Protein AF-A0A5E4QBU5-F1 (afdb_monomer_lite)

Structure (mmCIF, N/CA/C/O backbone):
data_AF-A0A5E4QBU5-F1
#
_entry.id   AF-A0A5E4QBU5-F1
#
loop_
_atom_site.group_PDB
_atom_site.id
_atom_site.type_symbol
_atom_site.label_atom_id
_atom_site.label_alt_id
_atom_site.label_comp_id
_atom_site.label_asym_id
_atom_site.label_entity_id
_atom_site.label_seq_id
_atom_site.pdbx_PDB_ins_code
_atom_site.Cartn_x
_atom_site.Cartn_y
_atom_site.Cartn_z
_atom_site.occupancy
_atom_site.B_iso_or_equiv
_atom_site.auth_seq_id
_atom_site.auth_comp_id
_atom_site.auth_asym_id
_atom_site.auth_atom_id
_atom_site.pdbx_PDB_model_num
ATOM 1 N N . MET A 1 1 ? 63.934 1.126 -24.866 1.00 41.97 1 MET A N 1
ATOM 2 C CA . MET A 1 1 ? 63.044 2.080 -24.165 1.00 41.97 1 MET A CA 1
ATOM 3 C C . MET A 1 1 ? 62.817 3.206 -25.163 1.00 41.97 1 MET A C 1
ATOM 5 O O . MET A 1 1 ? 63.799 3.770 -25.607 1.00 41.97 1 MET A O 1
ATOM 9 N N . ASN A 1 2 ? 61.642 3.368 -25.770 1.00 38.62 2 ASN A N 1
ATOM 10 C CA . ASN A 1 2 ? 60.393 3.769 -25.125 1.00 38.62 2 ASN A CA 1
ATOM 11 C C . ASN A 1 2 ? 59.173 3.130 -25.810 1.00 38.62 2 ASN A C 1
ATOM 13 O O . ASN A 1 2 ? 59.014 3.229 -27.023 1.00 38.62 2 ASN A O 1
ATOM 17 N N . ARG A 1 3 ? 58.327 2.478 -25.005 1.00 39.50 3 ARG A N 1
ATOM 18 C CA . ARG A 1 3 ? 56.938 2.144 -25.336 1.00 39.50 3 ARG A CA 1
ATOM 19 C C . ARG A 1 3 ? 56.154 3.456 -25.291 1.00 39.50 3 ARG A C 1
ATOM 21 O O . ARG A 1 3 ? 56.028 4.028 -24.215 1.00 39.50 3 ARG A O 1
ATOM 28 N N . MET A 1 4 ? 55.669 3.928 -26.432 1.00 45.81 4 MET A N 1
ATOM 29 C CA . MET A 1 4 ? 54.536 4.847 -26.448 1.00 45.81 4 MET A CA 1
ATOM 30 C C . MET A 1 4 ? 53.292 3.994 -26.227 1.00 45.81 4 MET A C 1
ATOM 32 O O . MET A 1 4 ? 52.888 3.213 -27.085 1.00 45.81 4 MET A O 1
ATOM 36 N N . GLU A 1 5 ? 52.759 4.073 -25.013 1.00 49.59 5 GLU A N 1
ATOM 37 C CA . GLU A 1 5 ? 51.374 3.735 -24.721 1.00 49.59 5 GLU A CA 1
ATOM 38 C C . GLU A 1 5 ? 50.491 4.768 -25.425 1.00 49.59 5 GLU A C 1
ATOM 40 O O . GLU A 1 5 ? 49.991 5.706 -24.806 1.00 49.59 5 GLU A O 1
ATOM 45 N N . ASP A 1 6 ? 50.304 4.601 -26.735 1.00 43.81 6 ASP A N 1
ATOM 46 C CA . ASP A 1 6 ? 49.137 5.166 -27.395 1.00 43.81 6 ASP A CA 1
ATOM 47 C C . ASP A 1 6 ? 47.946 4.384 -26.860 1.00 43.81 6 ASP A C 1
ATOM 49 O O . ASP A 1 6 ? 47.609 3.276 -27.284 1.00 43.81 6 ASP A O 1
ATOM 53 N N . SER A 1 7 ? 47.361 4.956 -25.819 1.00 46.53 7 SER A N 1
ATOM 54 C CA . SER A 1 7 ? 46.040 4.613 -25.345 1.00 46.53 7 SER A CA 1
ATOM 55 C C . SER A 1 7 ? 45.104 4.835 -26.527 1.00 46.53 7 SER A C 1
ATOM 57 O O . SER A 1 7 ? 44.685 5.954 -26.809 1.00 46.53 7 SER A O 1
ATOM 59 N N . VAL A 1 8 ? 44.813 3.755 -27.257 1.00 48.19 8 VAL A N 1
ATOM 60 C CA . VAL A 1 8 ? 43.753 3.703 -28.262 1.00 48.19 8 VAL A CA 1
ATOM 61 C C . VAL A 1 8 ? 42.437 3.865 -27.503 1.00 48.19 8 VAL A C 1
ATOM 63 O O . VAL A 1 8 ? 41.721 2.901 -27.240 1.00 48.19 8 VAL A O 1
ATOM 66 N N . LEU A 1 9 ? 42.128 5.101 -27.105 1.00 47.78 9 LEU A N 1
ATOM 67 C CA . LEU A 1 9 ? 40.762 5.529 -26.878 1.00 47.78 9 LEU A CA 1
ATOM 68 C C . LEU A 1 9 ? 40.096 5.398 -28.241 1.00 47.78 9 LEU A C 1
ATOM 70 O O . LEU A 1 9 ? 40.180 6.292 -29.079 1.00 47.78 9 LEU A O 1
ATOM 74 N N . SER A 1 10 ? 39.506 4.231 -28.489 1.00 51.28 10 SER A N 1
ATOM 75 C CA . SER A 1 10 ? 38.618 4.029 -29.623 1.00 51.28 10 SER A CA 1
ATOM 76 C C . SER A 1 10 ? 37.570 5.140 -29.539 1.00 51.28 10 SER A C 1
ATOM 78 O O . SER A 1 10 ? 36.856 5.190 -28.530 1.00 51.28 10 SER A O 1
ATOM 80 N N . PRO A 1 11 ? 37.492 6.064 -30.512 1.00 57.59 11 PRO A N 1
ATOM 81 C CA . PRO A 1 11 ? 36.459 7.084 -30.492 1.00 57.59 11 PRO A CA 1
ATOM 82 C C . PRO A 1 11 ? 35.117 6.361 -30.403 1.00 57.59 11 PRO A C 1
ATOM 84 O O . PRO A 1 11 ? 34.868 5.412 -31.149 1.00 57.59 11 PRO A O 1
ATOM 87 N N . SER A 1 12 ? 34.267 6.728 -29.448 1.00 60.38 12 SER A N 1
ATOM 88 C CA . SER A 1 12 ? 32.948 6.119 -29.325 1.00 60.38 12 SER A CA 1
ATOM 89 C C . SER A 1 12 ? 32.048 6.656 -30.441 1.00 60.38 12 SER A C 1
ATOM 91 O O . SER A 1 12 ? 31.200 7.517 -30.228 1.00 60.38 12 SER A O 1
ATOM 93 N N . TYR A 1 13 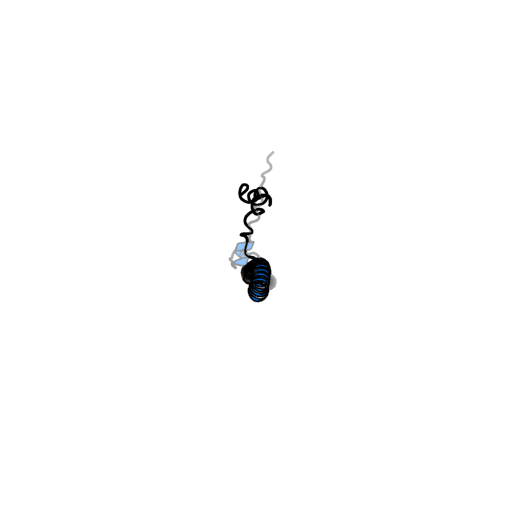? 32.200 6.095 -31.646 1.00 62.16 13 TYR A N 1
ATOM 94 C CA . TYR A 1 13 ? 31.378 6.383 -32.833 1.00 62.16 13 TYR A CA 1
ATOM 95 C C . TYR A 1 13 ? 29.881 6.097 -32.624 1.00 62.16 13 TYR A C 1
ATOM 97 O O . TYR A 1 13 ? 29.064 6.402 -33.485 1.00 62.16 13 TYR A O 1
ATOM 105 N N . PHE A 1 14 ? 29.510 5.514 -31.480 1.00 63.75 14 PHE A N 1
ATOM 106 C CA . PHE A 1 14 ? 28.135 5.237 -31.088 1.00 63.75 14 PHE A CA 1
ATOM 107 C C . PHE A 1 14 ? 27.232 6.467 -31.233 1.00 63.75 14 PHE A C 1
ATOM 109 O O . PHE A 1 14 ? 26.200 6.388 -31.895 1.00 63.75 14 PHE A O 1
ATOM 116 N N . TRP A 1 15 ? 27.637 7.611 -30.672 1.00 61.91 15 TRP A N 1
ATOM 117 C CA . TRP A 1 15 ? 26.822 8.827 -30.725 1.00 61.91 15 TRP A CA 1
ATOM 118 C C . TRP A 1 15 ? 26.766 9.422 -32.124 1.00 61.91 15 TRP A C 1
ATOM 120 O O . TRP A 1 15 ? 25.677 9.752 -32.582 1.00 61.91 15 TRP A O 1
ATOM 130 N N . SER A 1 16 ? 27.898 9.469 -32.830 1.00 67.69 16 SER A N 1
ATOM 131 C CA . SER A 1 16 ? 27.951 9.938 -34.217 1.00 67.69 16 SER A CA 1
ATOM 132 C C . SER A 1 16 ? 27.066 9.093 -35.141 1.00 67.69 16 SER A C 1
ATOM 134 O O . SER A 1 16 ? 26.496 9.619 -36.091 1.00 67.69 16 SER A O 1
ATOM 136 N N . CYS A 1 17 ? 26.903 7.793 -34.864 1.00 67.19 17 CYS A N 1
ATOM 137 C CA . CYS A 1 17 ? 26.136 6.892 -35.738 1.00 67.19 17 CYS A CA 1
ATOM 138 C C . CYS A 1 17 ? 24.659 6.892 -35.385 1.00 67.19 17 CYS A C 1
ATOM 140 O O . CYS A 1 17 ? 23.821 6.704 -36.263 1.00 67.19 17 CYS A O 1
ATOM 142 N N . LEU A 1 18 ? 24.340 7.163 -34.121 1.00 65.44 18 LEU A N 1
ATOM 143 C CA . LEU A 1 18 ? 22.976 7.395 -33.677 1.00 65.44 18 LEU A CA 1
ATOM 144 C C . LEU A 1 18 ? 22.413 8.712 -34.239 1.00 65.44 18 LEU A C 1
ATOM 146 O O . LEU A 1 18 ? 21.233 8.772 -34.571 1.00 65.44 18 LEU A O 1
ATOM 150 N N . THR A 1 19 ? 23.242 9.752 -34.375 1.00 67.19 19 THR A N 1
ATOM 151 C CA . THR A 1 19 ? 22.837 11.072 -34.897 1.00 67.19 19 THR A CA 1
ATOM 152 C C . THR A 1 19 ? 22.989 11.223 -36.411 1.00 67.19 19 THR A C 1
ATOM 154 O O . THR A 1 19 ? 22.750 12.310 -36.933 1.00 67.19 19 THR A O 1
ATOM 157 N N . LEU A 1 20 ? 23.357 10.151 -37.122 1.00 64.38 20 LEU A N 1
ATOM 158 C CA . LEU A 1 20 ? 23.663 10.164 -38.557 1.00 64.38 20 LEU A CA 1
ATOM 159 C C . LEU A 1 20 ? 24.705 11.227 -38.964 1.00 64.38 20 LEU A C 1
ATOM 161 O O . LEU A 1 20 ? 24.586 11.860 -40.011 1.00 64.38 20 LEU A O 1
ATOM 165 N N . GLY A 1 21 ? 25.731 11.431 -38.138 1.00 65.69 21 GLY A N 1
ATOM 166 C CA . GLY A 1 21 ? 26.841 12.325 -38.456 1.00 65.69 21 GLY A CA 1
ATOM 167 C C . GLY A 1 21 ? 27.702 11.810 -39.616 1.00 65.69 21 GLY A C 1
ATOM 168 O O . GLY A 1 21 ? 27.825 10.605 -39.836 1.00 65.69 21 GLY A O 1
ATOM 169 N N . GLU A 1 22 ? 28.346 12.732 -40.332 1.00 63.06 22 GLU A N 1
ATOM 170 C CA . GLU A 1 22 ? 29.190 12.435 -41.504 1.00 63.06 22 GLU A CA 1
ATOM 171 C C . GLU A 1 22 ? 30.431 11.582 -41.171 1.00 63.06 22 GLU A C 1
ATOM 173 O O . GLU A 1 22 ? 30.988 10.921 -42.041 1.00 63.06 22 GLU A O 1
ATOM 178 N N . GLU A 1 23 ? 30.837 11.535 -39.900 1.00 64.12 23 GLU A N 1
ATOM 179 C CA . GLU A 1 23 ? 31.993 10.765 -39.420 1.00 64.12 23 GLU A CA 1
ATOM 180 C C . GLU A 1 23 ? 31.688 9.279 -39.169 1.00 64.12 23 GLU A C 1
ATOM 182 O O . GLU A 1 23 ? 32.526 8.557 -38.620 1.00 64.12 23 GLU A O 1
ATOM 187 N N . CYS A 1 24 ? 30.496 8.796 -39.541 1.00 66.44 24 CYS A N 1
ATOM 188 C CA . CYS A 1 24 ? 30.116 7.420 -39.263 1.00 66.44 24 CYS A CA 1
ATOM 189 C C . CYS A 1 24 ? 30.475 6.417 -40.356 1.00 66.44 24 CYS A C 1
ATOM 191 O O . CYS A 1 24 ? 29.946 6.495 -41.466 1.00 66.44 24 CYS A O 1
ATOM 193 N N . PRO A 1 25 ? 31.279 5.383 -40.029 1.00 65.38 25 PRO A N 1
ATOM 194 C CA . PRO A 1 25 ? 31.769 4.430 -41.021 1.00 65.38 25 PRO A CA 1
ATOM 195 C C . PRO A 1 25 ? 30.647 3.593 -41.653 1.00 65.38 25 PRO A C 1
ATOM 197 O O . PRO A 1 25 ? 30.829 3.059 -42.740 1.00 65.38 25 PRO A O 1
ATOM 200 N N . PHE A 1 26 ? 29.480 3.497 -41.004 1.00 62.22 26 PHE A N 1
ATOM 201 C CA . PHE A 1 26 ? 28.328 2.724 -41.479 1.00 62.22 26 PHE A CA 1
ATOM 202 C C . PHE A 1 26 ? 27.388 3.498 -42.417 1.00 62.22 26 PHE A C 1
ATOM 204 O O . PHE A 1 26 ? 26.615 2.880 -43.144 1.00 62.22 26 PHE A O 1
ATOM 211 N N . ILE A 1 27 ? 27.459 4.833 -42.421 1.00 61.22 27 ILE A N 1
ATOM 212 C CA . ILE A 1 27 ? 26.622 5.722 -43.248 1.00 61.22 27 ILE A CA 1
ATOM 213 C C . ILE A 1 27 ? 27.509 6.344 -44.335 1.00 61.22 27 ILE A C 1
ATOM 215 O O . ILE A 1 27 ? 27.437 7.524 -44.655 1.00 61.22 27 ILE A O 1
ATOM 219 N N . SER A 1 28 ? 28.407 5.543 -44.906 1.00 61.78 28 SER A N 1
ATOM 220 C CA . SER A 1 28 ? 29.135 5.954 -46.098 1.00 61.78 28 SER A CA 1
ATOM 221 C C . SER A 1 28 ? 28.263 5.666 -47.317 1.00 61.78 28 SER A C 1
ATOM 223 O O . SER A 1 28 ? 27.923 4.514 -47.589 1.00 61.78 28 SER A O 1
ATOM 225 N N . SER A 1 29 ? 27.919 6.704 -48.083 1.00 60.22 29 SER A N 1
ATOM 226 C CA . SER A 1 29 ? 27.205 6.597 -49.367 1.00 60.22 29 SER A CA 1
ATOM 227 C C . SER A 1 29 ? 27.976 5.804 -50.435 1.00 60.22 29 SER A C 1
ATOM 229 O O . SER A 1 29 ? 27.448 5.551 -51.516 1.00 60.22 29 SER A O 1
ATOM 231 N N . ALA A 1 30 ? 29.210 5.393 -50.128 1.00 63.72 30 ALA A N 1
ATOM 232 C CA . ALA A 1 30 ? 30.063 4.584 -50.981 1.00 63.72 30 ALA A CA 1
ATOM 233 C C . ALA A 1 30 ? 29.661 3.097 -51.041 1.00 63.72 30 ALA A C 1
ATOM 235 O O . ALA A 1 30 ? 29.971 2.454 -52.042 1.00 63.72 30 ALA A O 1
ATOM 236 N N . ASP A 1 31 ? 28.971 2.544 -50.027 1.00 65.75 31 ASP A N 1
ATOM 237 C CA . ASP A 1 31 ? 28.560 1.128 -50.030 1.00 65.75 31 ASP A CA 1
ATOM 238 C C . ASP A 1 31 ? 27.090 0.924 -49.590 1.00 65.75 31 ASP A C 1
ATOM 240 O O . ASP A 1 31 ? 26.763 1.001 -48.399 1.00 65.75 31 ASP A O 1
ATOM 244 N N . PRO A 1 32 ? 26.168 0.626 -50.529 1.00 72.06 32 PRO A N 1
ATOM 245 C CA . PRO A 1 32 ? 24.740 0.523 -50.235 1.00 72.06 32 PRO A CA 1
ATOM 246 C C . PRO A 1 32 ? 24.401 -0.640 -49.294 1.00 72.06 32 PRO A C 1
ATOM 248 O O . PRO A 1 32 ? 23.418 -0.555 -48.560 1.00 72.06 32 PRO A O 1
ATOM 251 N N . LYS A 1 33 ? 25.199 -1.718 -49.261 1.00 76.00 33 LYS A N 1
ATOM 252 C CA . LYS A 1 33 ? 24.942 -2.856 -48.355 1.00 76.00 33 LYS A CA 1
ATOM 253 C C . LYS A 1 33 ? 25.123 -2.466 -46.889 1.00 76.00 33 LYS A C 1
ATOM 255 O O . LYS A 1 33 ? 24.357 -2.916 -46.037 1.00 76.00 33 LYS A O 1
ATOM 260 N N . LEU A 1 34 ? 26.111 -1.617 -46.613 1.00 71.00 34 LEU A N 1
ATOM 261 C CA . LEU A 1 34 ? 26.429 -1.147 -45.268 1.00 71.00 34 LEU A CA 1
ATOM 262 C C . LEU A 1 34 ? 25.348 -0.189 -44.742 1.00 71.00 34 LEU A C 1
ATOM 264 O O . LEU A 1 34 ? 24.951 -0.282 -43.581 1.00 71.00 34 LEU A O 1
ATOM 268 N N . TYR A 1 35 ? 24.790 0.638 -45.631 1.00 75.44 35 TYR A N 1
ATOM 269 C CA . TYR A 1 35 ? 23.672 1.530 -45.323 1.00 75.44 35 TYR A CA 1
ATOM 270 C C . TYR A 1 35 ? 22.399 0.770 -44.909 1.00 75.44 35 TYR A C 1
ATOM 272 O O . TYR A 1 35 ? 21.810 1.071 -43.869 1.00 75.44 35 TYR A O 1
ATOM 280 N N . TYR A 1 36 ? 21.993 -0.261 -45.665 1.00 79.12 36 TYR A N 1
ATOM 281 C CA . TYR A 1 36 ? 20.831 -1.083 -45.293 1.00 79.12 36 TYR A CA 1
ATOM 282 C C . TYR A 1 36 ? 21.048 -1.828 -43.972 1.00 79.12 36 TYR A C 1
ATOM 284 O O . TYR A 1 36 ? 20.119 -1.939 -43.174 1.00 79.12 36 TYR A O 1
ATOM 292 N N . PHE A 1 37 ? 22.271 -2.297 -43.708 1.00 82.06 37 PHE A N 1
ATOM 293 C CA . PHE A 1 37 ? 22.610 -2.919 -42.430 1.00 82.06 37 PHE A CA 1
ATOM 294 C C . PHE A 1 37 ? 22.461 -1.934 -41.259 1.00 82.06 37 PHE A C 1
ATOM 296 O O . PHE A 1 37 ? 21.836 -2.271 -40.255 1.00 82.06 37 PHE A O 1
ATOM 303 N N . ALA A 1 38 ? 22.955 -0.700 -41.407 1.00 77.00 38 ALA A N 1
ATOM 304 C CA . ALA A 1 38 ? 22.817 0.349 -40.397 1.00 77.00 38 ALA A CA 1
ATOM 305 C C . ALA A 1 38 ? 21.350 0.718 -40.129 1.00 77.00 38 ALA A C 1
ATOM 307 O O . ALA A 1 38 ? 20.957 0.872 -38.971 1.00 77.00 38 ALA A O 1
ATOM 308 N N . LEU A 1 39 ? 20.527 0.806 -41.179 1.00 82.62 39 LEU A N 1
ATOM 309 C CA . LEU A 1 39 ? 19.089 1.072 -41.066 1.00 82.62 39 LEU A CA 1
ATOM 310 C C . LEU A 1 39 ? 18.338 -0.045 -40.331 1.00 82.62 39 LEU A C 1
ATOM 312 O O . LEU A 1 39 ? 17.516 0.220 -39.458 1.00 82.62 39 LEU A O 1
ATOM 316 N N . VAL A 1 40 ? 18.629 -1.305 -40.657 1.00 85.44 40 VAL A N 1
ATOM 317 C CA . VAL A 1 40 ? 18.007 -2.455 -39.981 1.00 85.44 40 VAL A CA 1
ATOM 318 C C . VAL A 1 40 ? 18.434 -2.513 -38.516 1.00 85.44 40 VAL A C 1
ATOM 320 O O . VAL A 1 40 ? 17.605 -2.745 -37.637 1.00 85.44 40 VAL A O 1
ATOM 323 N N . LEU A 1 41 ? 19.713 -2.254 -38.238 1.00 85.00 41 LEU A N 1
ATOM 324 C CA . LEU A 1 41 ? 20.244 -2.240 -36.880 1.00 85.00 41 LEU A CA 1
ATOM 325 C C . LEU A 1 41 ? 19.609 -1.117 -36.044 1.00 85.00 41 LEU A C 1
ATOM 327 O O . LEU A 1 41 ? 19.153 -1.363 -34.930 1.00 85.00 41 LEU A O 1
ATOM 331 N N . THR A 1 42 ? 19.518 0.097 -36.590 1.00 84.38 42 THR A N 1
ATOM 332 C CA . THR A 1 42 ? 18.859 1.231 -35.917 1.00 84.38 42 THR A CA 1
ATOM 333 C C . THR A 1 42 ? 17.371 0.982 -35.696 1.00 84.38 42 THR A C 1
ATOM 335 O O . THR A 1 42 ? 16.876 1.264 -34.606 1.00 84.38 42 THR A O 1
ATOM 338 N N . ALA A 1 43 ? 16.667 0.378 -36.657 1.00 88.06 43 ALA A N 1
ATOM 339 C CA . ALA A 1 43 ? 15.269 -0.012 -36.480 1.00 88.06 43 ALA A CA 1
ATOM 340 C C . ALA A 1 43 ? 15.093 -1.042 -35.347 1.00 88.06 43 ALA A C 1
ATOM 342 O O . ALA A 1 43 ? 14.206 -0.884 -34.508 1.00 88.06 43 ALA A O 1
ATOM 343 N N . LEU A 1 44 ? 15.959 -2.059 -35.268 1.00 91.62 44 LEU A N 1
ATOM 344 C CA . LEU A 1 44 ? 15.933 -3.049 -34.184 1.00 91.62 44 LEU A CA 1
ATOM 345 C C . LEU A 1 44 ? 16.201 -2.414 -32.813 1.00 91.62 44 LEU A C 1
ATOM 347 O O . LEU A 1 44 ? 15.484 -2.706 -31.855 1.00 91.62 44 LEU A O 1
ATOM 351 N N . TYR A 1 45 ? 17.185 -1.515 -32.717 1.00 87.44 45 TYR A N 1
ATOM 352 C CA . TYR A 1 45 ? 17.462 -0.784 -31.477 1.00 87.44 45 TYR A CA 1
ATOM 353 C C . TYR A 1 45 ? 16.313 0.140 -31.074 1.00 87.44 45 TYR A C 1
ATOM 355 O O . TYR A 1 45 ? 15.991 0.217 -29.890 1.00 87.44 45 TYR A O 1
ATOM 363 N N . ALA A 1 46 ? 15.664 0.805 -32.032 1.00 88.94 46 ALA A N 1
ATOM 364 C CA . ALA A 1 46 ? 14.501 1.643 -31.761 1.00 88.94 46 ALA A CA 1
ATOM 365 C C . ALA A 1 46 ? 13.333 0.819 -31.201 1.00 88.94 46 ALA A C 1
ATOM 367 O O . ALA A 1 46 ? 12.728 1.221 -30.210 1.00 88.94 46 ALA A O 1
ATOM 368 N N . VAL A 1 47 ? 13.054 -0.359 -31.774 1.00 93.19 47 VAL A N 1
ATOM 369 C CA . VAL A 1 47 ? 12.024 -1.274 -31.252 1.00 93.19 47 VAL A CA 1
ATOM 370 C C . VAL A 1 47 ? 12.374 -1.741 -29.839 1.00 93.19 47 VAL A C 1
ATOM 372 O O . VAL A 1 47 ? 11.523 -1.690 -28.959 1.00 93.19 47 VAL A O 1
ATOM 375 N N . LEU A 1 48 ? 13.625 -2.133 -29.591 1.00 91.00 48 LEU A N 1
ATOM 376 C CA . LEU A 1 48 ? 14.069 -2.573 -28.267 1.00 91.00 48 LEU A CA 1
ATOM 377 C C . LEU A 1 48 ? 13.969 -1.452 -27.219 1.00 91.00 48 LEU A C 1
ATOM 379 O O . LEU A 1 48 ? 13.498 -1.689 -26.108 1.00 91.00 48 LEU A O 1
ATOM 383 N N . LEU A 1 49 ? 14.349 -0.224 -27.581 1.00 88.38 49 LEU A N 1
ATOM 384 C CA . LEU A 1 49 ? 14.187 0.949 -26.721 1.00 88.38 49 LEU A CA 1
ATOM 385 C C . LEU A 1 49 ? 12.717 1.244 -26.430 1.00 88.38 49 LEU A C 1
ATOM 387 O O . LEU A 1 49 ? 12.383 1.534 -25.283 1.00 88.38 49 LEU A O 1
ATOM 391 N N . LEU A 1 50 ? 11.840 1.147 -27.432 1.00 90.56 50 LEU A N 1
ATOM 392 C CA . LEU A 1 50 ? 10.401 1.317 -27.239 1.00 90.56 50 LEU A CA 1
ATOM 393 C C . LEU A 1 50 ? 9.840 0.261 -26.287 1.00 90.56 50 LEU A C 1
ATOM 395 O O . LEU A 1 50 ? 9.100 0.628 -25.381 1.00 90.56 50 LEU A O 1
ATOM 399 N N . THR A 1 51 ? 10.231 -1.007 -26.425 1.00 90.12 51 THR A N 1
ATOM 400 C CA . THR A 1 51 ? 9.799 -2.072 -25.509 1.00 90.12 51 THR A CA 1
ATOM 401 C C . THR A 1 51 ? 10.210 -1.763 -24.069 1.00 90.12 51 THR A C 1
ATOM 403 O O . THR A 1 51 ? 9.359 -1.742 -23.181 1.00 90.12 51 THR A O 1
ATOM 406 N N . ILE A 1 52 ? 11.477 -1.408 -23.836 1.00 88.94 52 ILE A N 1
ATOM 407 C CA . ILE A 1 52 ? 11.968 -1.046 -22.495 1.00 88.94 52 ILE A CA 1
ATOM 408 C C . ILE A 1 52 ? 11.235 0.189 -21.954 1.00 88.94 52 ILE A C 1
ATOM 410 O O . ILE A 1 52 ? 10.823 0.210 -20.796 1.00 88.94 52 ILE A O 1
ATOM 414 N N . LEU A 1 53 ? 11.022 1.215 -22.783 1.00 86.38 53 LEU A N 1
ATOM 415 C CA . LEU A 1 53 ? 10.267 2.409 -22.395 1.00 86.38 53 LEU A CA 1
ATOM 416 C C . LEU A 1 53 ? 8.826 2.068 -22.014 1.00 86.38 53 LEU A C 1
ATOM 418 O O . LEU A 1 53 ? 8.329 2.587 -21.016 1.00 86.38 53 LEU A O 1
ATOM 422 N N . THR A 1 54 ? 8.162 1.195 -22.774 1.00 87.25 54 THR A N 1
ATOM 423 C CA . THR A 1 54 ? 6.800 0.752 -22.452 1.00 87.25 54 THR A CA 1
ATOM 424 C C . THR A 1 54 ? 6.752 -0.042 -21.154 1.00 87.25 54 THR A C 1
ATOM 426 O O . THR A 1 54 ? 5.847 0.186 -20.356 1.00 87.25 54 THR A O 1
ATOM 429 N N . GLU A 1 55 ? 7.740 -0.899 -20.891 1.00 85.31 55 GLU A N 1
ATOM 430 C CA . GLU A 1 55 ? 7.845 -1.629 -19.626 1.00 85.31 55 GLU A CA 1
ATOM 431 C C . GLU A 1 55 ? 8.039 -0.664 -18.450 1.00 85.31 55 GLU A C 1
ATOM 433 O O . GLU A 1 55 ? 7.270 -0.699 -17.491 1.00 85.31 55 GLU A O 1
ATOM 438 N N . VAL A 1 56 ? 8.989 0.271 -18.536 1.00 82.06 56 VAL A N 1
ATOM 439 C CA . VAL A 1 56 ? 9.246 1.257 -17.468 1.00 82.06 56 VAL A CA 1
ATOM 440 C C . VAL A 1 56 ? 8.026 2.147 -17.216 1.00 82.06 56 VAL A C 1
ATOM 442 O O . VAL A 1 56 ? 7.641 2.366 -16.064 1.00 82.06 56 VAL A O 1
ATOM 445 N N . MET A 1 57 ? 7.374 2.622 -18.281 1.00 78.19 57 MET A N 1
ATOM 446 C CA . MET A 1 57 ? 6.145 3.414 -18.175 1.00 78.19 57 MET A CA 1
ATOM 447 C C . MET A 1 57 ? 4.972 2.618 -17.599 1.00 78.19 57 MET A C 1
ATOM 449 O O . MET A 1 57 ? 4.053 3.223 -17.056 1.00 78.19 57 MET A O 1
ATOM 453 N N . PHE A 1 58 ? 4.993 1.288 -17.691 1.00 75.75 58 PHE A N 1
ATOM 454 C CA . PHE A 1 58 ? 3.989 0.417 -17.090 1.00 75.75 58 PHE A CA 1
ATOM 455 C C . PHE A 1 58 ? 4.239 0.165 -15.594 1.00 75.75 58 PHE A C 1
ATOM 457 O O . PHE A 1 58 ? 3.284 0.089 -14.822 1.00 75.75 58 PHE A O 1
ATOM 464 N N . TYR A 1 59 ? 5.498 0.106 -15.149 1.00 76.00 59 TYR A N 1
ATOM 465 C CA . TYR A 1 59 ? 5.825 -0.059 -13.725 1.00 76.00 59 TYR A CA 1
ATOM 466 C C . TYR A 1 59 ? 5.496 1.183 -12.881 1.00 76.00 59 TYR A C 1
ATOM 468 O O . TYR A 1 59 ? 5.035 1.055 -11.748 1.00 76.00 59 TYR A O 1
ATOM 476 N N . LEU A 1 60 ? 5.638 2.388 -13.440 1.00 68.19 60 LEU A N 1
ATOM 477 C CA . LEU A 1 60 ? 5.368 3.643 -12.727 1.00 68.19 60 LEU A CA 1
ATOM 478 C C . LEU A 1 60 ? 3.915 3.796 -12.203 1.00 68.19 60 LEU A C 1
ATOM 480 O O . LEU A 1 60 ? 3.727 4.187 -11.048 1.00 68.19 60 LEU A O 1
ATOM 484 N N . PRO A 1 61 ? 2.854 3.505 -12.985 1.00 75.69 61 PRO A N 1
ATOM 485 C CA . PRO A 1 61 ? 1.493 3.488 -12.464 1.00 75.69 61 PRO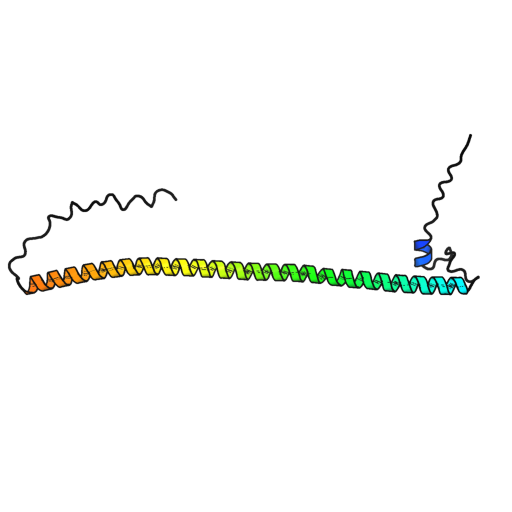 A CA 1
ATOM 486 C C . PRO A 1 61 ? 1.252 2.306 -11.519 1.00 75.69 61 PRO A C 1
ATOM 488 O O . PRO A 1 61 ? 0.446 2.447 -10.601 1.00 75.69 61 PRO A O 1
ATOM 491 N N . LEU A 1 62 ? 1.945 1.175 -11.696 1.00 74.12 62 LEU A N 1
ATOM 492 C CA . LEU A 1 62 ? 1.803 -0.007 -10.841 1.00 74.12 62 LEU A CA 1
ATOM 493 C C . LEU A 1 62 ? 2.175 0.305 -9.381 1.00 74.12 62 LEU A C 1
ATOM 495 O O . LEU A 1 62 ? 1.401 -0.008 -8.474 1.00 74.12 62 LEU A O 1
ATOM 499 N N . ASP A 1 63 ? 3.283 1.022 -9.170 1.00 75.44 63 ASP A N 1
ATOM 500 C CA . ASP A 1 63 ? 3.707 1.490 -7.841 1.00 75.44 63 ASP A CA 1
ATOM 501 C C . ASP A 1 63 ? 2.680 2.448 -7.214 1.00 75.44 63 ASP A C 1
ATOM 503 O O . ASP A 1 63 ? 2.357 2.364 -6.024 1.00 75.44 63 ASP A O 1
ATOM 507 N N . ASN A 1 64 ? 2.097 3.342 -8.018 1.00 75.06 64 ASN A N 1
ATOM 508 C CA . ASN A 1 64 ? 1.047 4.249 -7.548 1.00 75.06 64 ASN A CA 1
ATOM 509 C C . ASN A 1 64 ? -0.233 3.499 -7.144 1.00 75.06 64 ASN A C 1
ATOM 511 O O . ASN A 1 64 ? -0.861 3.857 -6.143 1.00 75.06 64 ASN A O 1
ATOM 515 N N . PHE A 1 65 ? -0.611 2.446 -7.876 1.00 72.38 65 PHE A N 1
ATOM 516 C CA . PHE A 1 65 ? -1.753 1.603 -7.515 1.00 72.38 65 PHE A CA 1
ATOM 517 C C . PHE A 1 65 ? -1.499 0.809 -6.236 1.00 72.38 65 PHE A C 1
ATOM 519 O O . PHE A 1 65 ? -2.394 0.721 -5.393 1.00 72.38 65 PHE A O 1
ATOM 526 N N . GLN A 1 66 ? -0.288 0.291 -6.045 1.00 80.38 66 GLN A N 1
ATOM 527 C CA . GLN A 1 66 ? 0.073 -0.437 -4.832 1.00 80.38 66 GLN A CA 1
ATOM 528 C C . GLN A 1 66 ? -0.048 0.453 -3.584 1.00 80.38 66 GLN A C 1
ATOM 530 O O . GLN A 1 66 ? -0.711 0.077 -2.615 1.00 80.38 66 GLN A O 1
ATOM 535 N N . ASN A 1 67 ? 0.446 1.692 -3.661 1.00 79.38 67 ASN A N 1
ATOM 536 C CA . ASN A 1 67 ? 0.311 2.674 -2.581 1.00 79.38 67 ASN A CA 1
ATOM 537 C C . ASN A 1 67 ? -1.155 3.025 -2.265 1.00 79.38 67 ASN A C 1
ATOM 539 O O . ASN A 1 67 ? -1.529 3.183 -1.097 1.00 79.38 67 ASN A O 1
ATOM 543 N N . GLN A 1 68 ? -2.011 3.138 -3.287 1.00 76.44 68 GLN A N 1
ATOM 544 C CA . GLN A 1 68 ? -3.444 3.368 -3.074 1.00 76.44 68 GLN A CA 1
ATOM 545 C C . GLN A 1 68 ? -4.112 2.173 -2.390 1.00 76.44 68 GLN A C 1
ATOM 547 O O . GLN A 1 68 ? -4.882 2.360 -1.443 1.00 76.44 68 GLN A O 1
ATOM 552 N N . ILE A 1 69 ? -3.805 0.951 -2.829 1.00 77.44 69 ILE A N 1
ATOM 553 C CA . ILE A 1 69 ? -4.347 -0.279 -2.241 1.00 77.44 69 ILE A CA 1
ATOM 554 C C . ILE A 1 69 ? -3.966 -0.370 -0.758 1.00 77.44 69 ILE A C 1
ATOM 556 O O . ILE A 1 69 ? -4.847 -0.573 0.085 1.00 77.44 69 ILE A O 1
ATOM 560 N N . ASP A 1 70 ? -2.705 -0.116 -0.411 1.00 84.81 70 ASP A N 1
ATOM 561 C CA . ASP A 1 70 ? -2.239 -0.130 0.980 1.00 84.81 70 ASP A CA 1
ATOM 562 C C . ASP A 1 70 ? -2.934 0.932 1.845 1.00 84.81 70 ASP A C 1
ATOM 564 O O . ASP A 1 70 ? -3.299 0.674 3.002 1.00 84.81 70 ASP A O 1
ATOM 568 N N . TYR A 1 71 ? -3.189 2.122 1.294 1.00 84.75 71 TYR A N 1
ATOM 569 C CA . TYR A 1 71 ? -3.960 3.160 1.978 1.00 84.75 71 TYR A CA 1
ATOM 570 C C . TYR A 1 71 ? -5.393 2.700 2.292 1.00 84.75 71 TYR A C 1
ATOM 572 O O . TYR A 1 71 ? -5.859 2.839 3.434 1.00 84.75 71 TYR A O 1
ATOM 580 N N . TYR A 1 72 ? -6.090 2.107 1.318 1.00 81.75 72 TYR A N 1
ATOM 581 C CA . TYR A 1 72 ? -7.449 1.601 1.518 1.00 81.75 72 TYR A CA 1
ATOM 582 C C . TYR A 1 72 ? -7.493 0.438 2.514 1.00 81.75 72 TYR A C 1
ATOM 584 O O . TYR A 1 72 ? -8.344 0.446 3.410 1.00 81.75 72 TYR A O 1
ATOM 592 N N . ILE A 1 73 ? -6.552 -0.508 2.433 1.00 85.62 73 ILE A N 1
ATOM 593 C CA . ILE A 1 73 ? -6.429 -1.618 3.391 1.00 85.62 73 ILE A CA 1
ATOM 594 C C . ILE A 1 73 ? -6.237 -1.074 4.810 1.00 85.62 73 ILE A C 1
ATOM 596 O O . ILE A 1 73 ? -6.931 -1.496 5.741 1.00 85.62 73 ILE A O 1
ATOM 600 N N . ASN A 1 74 ? -5.361 -0.084 4.989 1.00 88.50 74 ASN A N 1
ATOM 601 C CA . ASN A 1 74 ? -5.138 0.545 6.289 1.00 88.50 74 ASN A CA 1
ATOM 602 C C . ASN A 1 74 ? -6.384 1.269 6.817 1.00 88.50 74 ASN A C 1
ATOM 604 O O . ASN A 1 74 ? -6.675 1.214 8.018 1.00 88.50 74 ASN A O 1
ATOM 608 N N . CYS A 1 75 ? -7.155 1.914 5.941 1.00 87.75 75 CYS A N 1
ATOM 609 C CA . CYS A 1 75 ? -8.420 2.544 6.313 1.00 87.75 75 CYS A CA 1
ATOM 610 C C . CYS A 1 7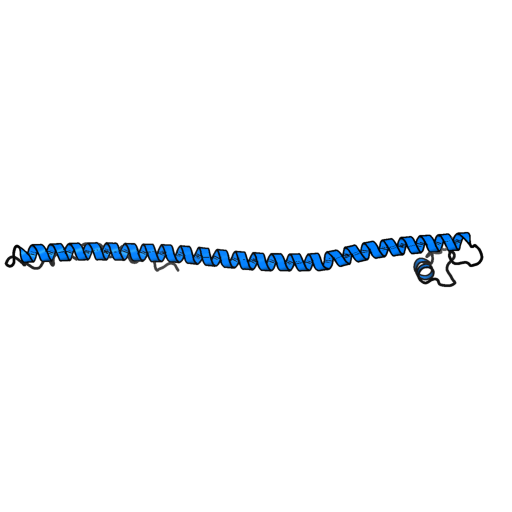5 ? -9.452 1.506 6.787 1.00 87.75 75 CYS A C 1
ATOM 612 O O . CYS A 1 75 ? -10.062 1.671 7.850 1.00 87.75 75 CYS A O 1
ATOM 614 N N . VAL A 1 76 ? -9.598 0.399 6.054 1.00 88.12 76 VAL A N 1
ATOM 615 C CA . VAL A 1 76 ? -10.499 -0.705 6.419 1.00 88.12 76 VAL A CA 1
ATOM 616 C C . VAL A 1 76 ? -10.066 -1.350 7.737 1.00 88.12 76 VAL A C 1
ATOM 618 O O . VAL A 1 76 ? -10.889 -1.498 8.642 1.00 88.12 76 VAL A O 1
ATOM 621 N N . LYS A 1 77 ? -8.770 -1.635 7.911 1.00 90.56 77 LYS A N 1
ATOM 622 C CA . LYS A 1 77 ? -8.213 -2.196 9.153 1.00 90.56 77 LYS A CA 1
ATOM 623 C C . LYS A 1 77 ? -8.504 -1.303 10.364 1.00 90.56 77 LYS A C 1
ATOM 625 O O . LYS A 1 77 ? -8.930 -1.799 11.410 1.00 90.56 77 LYS A O 1
ATOM 630 N N . LYS A 1 78 ? -8.359 0.021 10.219 1.00 87.69 78 LYS A N 1
ATOM 631 C CA . LYS A 1 78 ? -8.718 0.995 11.268 1.00 87.69 78 LYS A CA 1
ATOM 632 C C . LYS A 1 78 ? -10.215 0.981 11.585 1.00 87.69 78 LYS A C 1
ATOM 634 O O . LYS A 1 78 ? -10.577 1.024 12.761 1.00 87.69 78 LYS A O 1
ATOM 639 N N . LYS A 1 79 ? -11.088 0.905 10.574 1.00 88.25 79 LYS A N 1
ATOM 640 C CA . LYS A 1 79 ? -12.545 0.816 10.787 1.00 88.25 79 LYS A CA 1
ATOM 641 C C . LYS A 1 79 ? -12.926 -0.459 11.539 1.00 88.25 79 LYS A C 1
ATOM 643 O O . LYS A 1 79 ? -13.649 -0.366 12.527 1.00 88.25 79 LYS A O 1
ATOM 648 N N . ILE A 1 80 ? -12.391 -1.613 11.139 1.00 90.31 80 ILE A N 1
ATOM 649 C CA . ILE A 1 80 ? -12.644 -2.901 11.808 1.00 90.31 80 ILE A CA 1
ATOM 650 C C . ILE A 1 80 ? -12.191 -2.852 13.271 1.00 90.31 80 ILE A C 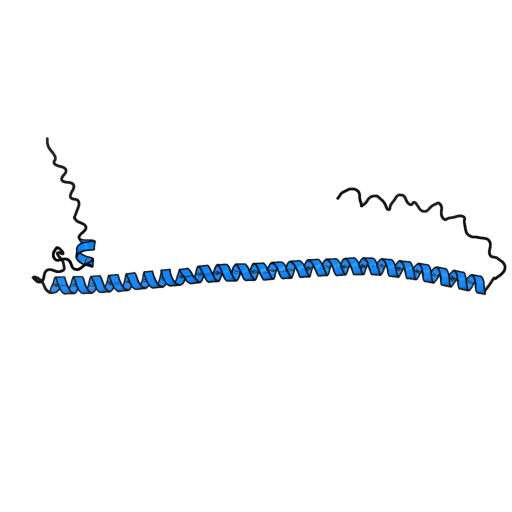1
ATOM 652 O O . ILE A 1 80 ? -12.953 -3.222 14.161 1.00 90.31 80 ILE A O 1
ATOM 656 N N . SER A 1 81 ? -10.995 -2.319 13.541 1.00 89.50 81 SER A N 1
ATOM 657 C CA . SER A 1 81 ? -10.496 -2.171 14.914 1.00 89.50 81 SER A CA 1
ATOM 658 C C . SER A 1 81 ? -11.414 -1.292 15.777 1.00 89.50 81 SER A C 1
ATOM 660 O O . SER A 1 81 ? -11.723 -1.657 16.913 1.00 89.50 81 SER A O 1
ATOM 662 N N . ARG A 1 82 ? -11.933 -0.178 15.235 1.00 88.81 82 ARG A N 1
ATOM 663 C CA . ARG A 1 82 ? -12.908 0.671 15.946 1.00 88.81 82 ARG A CA 1
ATOM 664 C C . ARG A 1 82 ? -14.218 -0.058 16.229 1.00 88.81 82 ARG A C 1
ATOM 666 O O . ARG A 1 82 ? -14.743 0.057 17.334 1.00 88.81 82 ARG A O 1
ATOM 673 N N . VAL A 1 83 ? -14.738 -0.810 15.260 1.0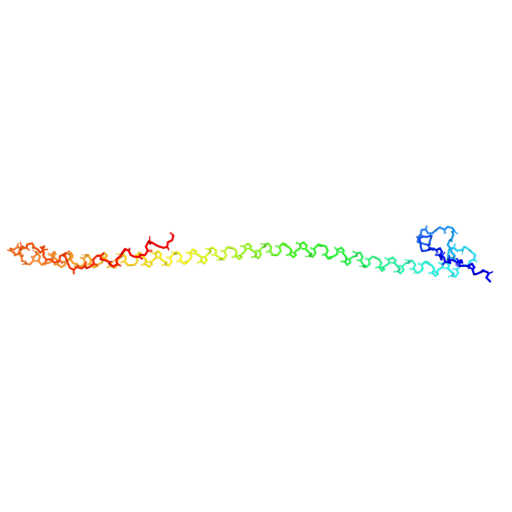0 88.75 83 VAL A N 1
ATOM 674 C CA . VAL A 1 83 ? -15.961 -1.606 15.443 1.00 88.75 83 VAL A CA 1
ATOM 675 C C . VAL A 1 83 ? -15.758 -2.648 16.541 1.00 88.75 83 VAL A C 1
ATOM 677 O O . VAL A 1 83 ? -16.582 -2.741 17.447 1.00 88.75 83 VAL A O 1
ATOM 680 N N . GLN A 1 84 ? -14.631 -3.359 16.530 1.00 85.69 84 GLN A N 1
ATOM 681 C CA . GLN A 1 84 ? -14.311 -4.354 17.551 1.00 85.69 84 GLN A CA 1
ATOM 682 C C . GLN A 1 84 ? -14.176 -3.726 18.949 1.00 85.69 84 GLN A C 1
ATOM 684 O O . GLN A 1 84 ? -14.673 -4.280 19.931 1.00 85.69 84 GLN A O 1
ATOM 689 N N . ALA A 1 85 ? -13.551 -2.549 19.054 1.00 87.06 85 ALA A N 1
ATOM 690 C CA . ALA A 1 85 ? -13.460 -1.812 20.313 1.00 87.06 85 ALA A CA 1
ATOM 691 C C . ALA A 1 85 ? -14.844 -1.373 20.825 1.00 87.06 85 ALA A C 1
ATOM 693 O O . ALA A 1 85 ? -15.138 -1.514 22.013 1.00 87.06 85 ALA A O 1
ATOM 694 N N . ASN A 1 86 ? -15.714 -0.892 19.933 1.00 86.38 86 ASN A N 1
ATOM 695 C CA . ASN A 1 86 ? -17.078 -0.496 20.283 1.00 86.38 86 ASN A CA 1
ATOM 696 C C . ASN A 1 86 ? -17.935 -1.688 20.718 1.00 86.38 86 ASN A C 1
ATOM 698 O O . ASN A 1 86 ? -18.652 -1.582 21.708 1.00 86.38 86 ASN A O 1
ATOM 702 N N . GLN A 1 87 ? -17.826 -2.834 20.042 1.00 81.50 87 GLN A N 1
ATOM 703 C CA . GLN A 1 87 ? -18.511 -4.062 20.452 1.00 81.50 87 GLN A CA 1
ATOM 704 C C . GLN A 1 87 ? -18.083 -4.504 21.853 1.00 81.50 87 GLN A C 1
ATOM 706 O O . GLN A 1 87 ? -18.938 -4.784 22.689 1.00 81.50 87 GLN A O 1
ATOM 711 N N . ARG A 1 88 ? -16.777 -4.484 22.156 1.00 86.25 88 ARG A N 1
ATOM 712 C CA . ARG A 1 88 ? -16.288 -4.790 23.511 1.00 86.25 88 ARG A CA 1
ATOM 713 C C . ARG A 1 88 ? -16.860 -3.831 24.556 1.00 86.25 88 ARG A C 1
ATOM 715 O O . ARG A 1 88 ? -17.287 -4.281 25.611 1.00 86.25 88 ARG A O 1
ATOM 722 N N . ARG A 1 89 ? -16.916 -2.527 24.261 1.00 83.38 89 ARG A N 1
ATOM 723 C CA . ARG A 1 89 ? -17.525 -1.529 25.162 1.00 83.38 89 ARG A CA 1
ATOM 724 C C . ARG A 1 89 ? -19.020 -1.761 25.379 1.00 83.38 89 ARG A C 1
ATOM 726 O O . ARG A 1 89 ? -19.498 -1.598 26.493 1.00 83.38 89 ARG A O 1
ATOM 733 N N . LEU A 1 90 ? -19.758 -2.142 24.340 1.00 86.25 90 LEU A N 1
ATOM 734 C CA . LEU A 1 90 ? -21.183 -2.453 24.465 1.00 86.25 90 LEU A CA 1
ATOM 735 C C . LEU A 1 90 ? -21.411 -3.663 25.373 1.00 86.25 90 LEU A C 1
ATOM 737 O O . LEU A 1 90 ? -22.253 -3.592 26.263 1.00 86.25 90 LEU A O 1
ATOM 741 N N . VAL A 1 91 ? -20.614 -4.724 25.209 1.00 87.69 91 VAL A N 1
ATOM 742 C CA . VAL A 1 91 ? -20.685 -5.914 26.070 1.00 87.69 91 VAL A CA 1
ATOM 743 C C . VAL A 1 91 ? -20.398 -5.551 27.528 1.00 87.69 91 VAL A C 1
ATOM 745 O O . VAL A 1 91 ? -21.167 -5.923 28.409 1.00 87.69 91 VAL A O 1
ATOM 748 N N . THR A 1 92 ? -19.363 -4.749 27.806 1.00 87.75 92 THR A N 1
ATOM 749 C CA . THR A 1 92 ? -19.054 -4.364 29.194 1.00 87.75 92 THR A CA 1
ATOM 750 C C . THR A 1 92 ? -20.118 -3.459 29.817 1.00 87.75 92 THR A C 1
ATOM 752 O O . THR A 1 92 ? -20.421 -3.595 31.004 1.00 87.75 92 THR A O 1
ATOM 755 N N . VAL A 1 93 ? -20.720 -2.547 29.047 1.00 86.44 93 VAL A N 1
ATOM 756 C CA . VAL A 1 93 ? -21.849 -1.726 29.520 1.00 86.44 93 VAL A CA 1
ATOM 757 C C . VAL A 1 93 ? -23.071 -2.599 29.796 1.00 86.44 93 VAL A C 1
ATOM 759 O O . VAL A 1 93 ? -23.709 -2.434 30.837 1.00 86.44 93 VAL A O 1
ATOM 762 N N . GLN A 1 94 ? -23.366 -3.560 28.920 1.00 87.00 94 GLN A N 1
ATOM 763 C CA . GLN A 1 94 ? -24.468 -4.500 29.099 1.00 87.00 94 GLN A CA 1
ATOM 764 C C . GLN A 1 94 ? -24.276 -5.372 30.347 1.00 87.00 94 GLN A C 1
ATOM 766 O O . GLN A 1 94 ? -25.219 -5.540 31.118 1.00 87.00 94 GLN A O 1
ATOM 771 N N . GLU A 1 95 ? -23.066 -5.871 30.604 1.00 88.19 95 GLU A N 1
ATOM 772 C CA . GLU A 1 95 ? -22.758 -6.620 31.829 1.00 88.19 95 GLU A CA 1
ATOM 773 C C . GLU A 1 95 ? -22.956 -5.772 33.093 1.00 88.19 95 GLU A C 1
ATOM 775 O O . GLU A 1 95 ? -23.524 -6.244 34.082 1.00 88.19 95 GLU A O 1
ATOM 780 N N . ARG A 1 96 ? -22.518 -4.505 33.075 1.00 87.81 96 ARG A N 1
ATOM 781 C CA . ARG A 1 96 ? -22.713 -3.576 34.202 1.00 87.81 96 ARG A CA 1
ATOM 782 C C . ARG A 1 96 ? -24.194 -3.288 34.444 1.00 87.81 96 ARG A C 1
ATOM 784 O O . ARG A 1 96 ? -24.638 -3.357 35.589 1.00 87.81 96 ARG A O 1
ATOM 791 N N . ALA A 1 97 ? -24.953 -3.022 33.383 1.00 86.62 97 ALA A N 1
ATOM 792 C CA . ALA A 1 97 ? -26.397 -2.819 33.459 1.00 86.62 97 ALA A CA 1
ATOM 793 C C . ALA A 1 97 ? -27.117 -4.076 33.975 1.00 86.62 97 ALA A C 1
ATOM 795 O O . ALA A 1 97 ? -27.972 -3.974 34.852 1.00 86.62 97 ALA A O 1
ATOM 796 N N . GLY A 1 98 ? -26.718 -5.266 33.514 1.00 88.62 98 GLY A N 1
ATOM 797 C CA . GLY A 1 98 ? -27.252 -6.543 33.993 1.00 88.62 98 GLY A CA 1
ATOM 798 C C . GLY A 1 98 ? -27.032 -6.747 35.494 1.00 88.62 98 GLY A C 1
ATOM 799 O O . GLY A 1 98 ? -27.971 -7.069 36.220 1.00 88.62 98 GLY A O 1
ATOM 800 N N . LYS A 1 99 ? -25.820 -6.468 35.993 1.00 90.25 99 LYS A N 1
ATOM 801 C CA . LYS A 1 99 ? -25.516 -6.531 37.434 1.00 90.25 99 LYS A CA 1
ATOM 802 C C . LYS A 1 99 ? -26.344 -5.531 38.248 1.00 90.25 99 LYS A C 1
ATOM 804 O O . LYS A 1 99 ? -26.802 -5.865 39.339 1.00 90.25 99 LYS A O 1
ATOM 809 N N . GLN A 1 100 ? -26.549 -4.314 37.741 1.00 85.00 100 GLN A N 1
ATOM 810 C CA . GLN A 1 100 ? -27.392 -3.315 38.409 1.00 85.00 100 GLN A CA 1
ATOM 811 C C . GLN A 1 100 ? -28.863 -3.737 38.450 1.00 85.00 100 GLN A C 1
ATOM 813 O O . GLN A 1 100 ? -29.499 -3.610 39.494 1.00 85.00 100 GLN A O 1
ATOM 818 N N . LEU A 1 101 ? -29.380 -4.296 37.357 1.00 89.88 101 LEU A N 1
ATOM 819 C CA . LEU A 1 101 ? -30.752 -4.792 37.280 1.00 89.88 101 LEU A CA 1
ATOM 820 C C . LEU A 1 101 ? -30.976 -5.975 38.231 1.00 89.88 101 LEU A C 1
ATOM 822 O O . LEU A 1 101 ? -31.990 -6.039 38.920 1.00 89.88 101 LEU A O 1
ATOM 826 N N . GLN A 1 102 ? -29.998 -6.873 38.356 1.00 90.62 102 GLN A N 1
ATOM 827 C CA . GLN A 1 102 ? -30.068 -7.968 39.325 1.00 90.62 102 GLN A CA 1
ATOM 828 C C . GLN A 1 102 ? -30.084 -7.452 40.775 1.00 90.62 102 GLN A C 1
ATOM 830 O O . GLN A 1 102 ? -30.863 -7.935 41.600 1.00 90.62 102 GLN A O 1
ATOM 835 N N . ARG A 1 103 ? -29.277 -6.428 41.089 1.00 87.75 103 ARG A N 1
ATOM 836 C CA . ARG A 1 103 ? -29.305 -5.765 42.405 1.00 87.75 103 ARG A CA 1
ATOM 837 C C . ARG A 1 103 ? -30.649 -5.086 42.670 1.00 87.75 103 ARG A C 1
ATOM 839 O O . ARG A 1 103 ? -31.183 -5.221 43.771 1.00 87.75 103 ARG A O 1
ATOM 846 N N . SER A 1 104 ? -31.220 -4.397 41.679 1.00 89.44 104 SER A N 1
ATOM 847 C CA . SER A 1 104 ? -32.526 -3.748 41.842 1.00 89.44 104 SER A CA 1
ATOM 848 C C . SER A 1 104 ? -33.643 -4.773 42.027 1.00 89.44 104 SER A C 1
ATOM 850 O O . SER A 1 104 ? -34.537 -4.550 42.838 1.00 89.44 104 SER A O 1
ATOM 852 N N . MET A 1 105 ? -33.573 -5.915 41.338 1.00 88.69 105 MET A N 1
ATOM 853 C CA . MET A 1 105 ? -34.527 -7.012 41.496 1.00 88.69 105 MET A CA 1
ATOM 854 C C . MET A 1 105 ? -34.478 -7.606 42.909 1.00 88.69 105 MET A C 1
ATOM 856 O O . MET A 1 105 ? -35.527 -7.811 43.516 1.00 88.69 105 MET A O 1
ATOM 860 N N . HIS A 1 106 ? -33.284 -7.811 43.475 1.00 88.19 106 HIS A N 1
ATOM 861 C CA . HIS A 1 106 ? -33.149 -8.258 44.865 1.00 88.19 106 HIS A CA 1
ATOM 862 C C . HIS A 1 106 ? -33.725 -7.256 45.867 1.00 88.19 106 HIS A C 1
ATOM 864 O O . HIS A 1 106 ? -34.457 -7.657 46.770 1.00 88.19 106 HIS A O 1
ATOM 870 N N . CYS A 1 107 ? -33.440 -5.964 45.694 1.00 87.69 107 CYS A N 1
ATOM 871 C CA . CYS A 1 107 ? -34.003 -4.919 46.548 1.00 87.69 107 CYS A CA 1
ATOM 872 C C . CYS A 1 107 ? -35.536 -4.872 46.441 1.00 87.69 107 CYS A C 1
ATOM 874 O O . CYS A 1 107 ? -36.225 -4.836 47.456 1.00 87.69 107 CYS A O 1
ATOM 876 N N . CYS A 1 108 ? -36.076 -4.964 45.223 1.00 89.94 108 CYS A N 1
ATOM 877 C CA . CYS A 1 108 ? -37.518 -5.016 44.989 1.00 89.94 108 CYS A CA 1
ATOM 878 C C . CYS A 1 108 ? -38.157 -6.221 45.692 1.00 89.94 108 CYS A C 1
ATOM 880 O O . CYS A 1 108 ? -39.136 -6.056 46.413 1.00 89.94 108 CYS A O 1
ATOM 882 N N . ASN A 1 109 ? -37.557 -7.411 45.573 1.00 90.12 109 ASN A N 1
ATOM 883 C CA . ASN A 1 109 ? -38.035 -8.608 46.264 1.00 90.12 109 ASN A CA 1
ATOM 884 C C . ASN A 1 109 ? -38.031 -8.434 47.789 1.00 90.12 109 ASN A C 1
ATOM 886 O O . ASN A 1 109 ? -39.010 -8.795 48.434 1.00 90.12 109 ASN A O 1
ATOM 890 N N . LEU A 1 110 ? -36.978 -7.845 48.366 1.00 88.31 110 LEU A N 1
ATOM 891 C CA . LEU A 1 110 ? -36.929 -7.553 49.803 1.00 88.31 110 LEU A CA 1
ATOM 892 C C . LEU A 1 110 ? -38.018 -6.564 50.226 1.00 88.31 110 LEU A C 1
ATOM 894 O O . LEU A 1 110 ? -38.688 -6.794 51.226 1.00 88.31 110 LEU A O 1
ATOM 898 N N . VAL A 1 111 ? -38.238 -5.495 49.458 1.00 87.75 111 VAL A N 1
ATOM 899 C CA . VAL A 1 111 ? -39.312 -4.528 49.730 1.00 87.75 111 VAL A CA 1
ATOM 900 C C . VAL A 1 111 ? -40.686 -5.190 49.618 1.00 87.75 111 VAL A C 1
ATOM 902 O O . VAL A 1 111 ? -41.551 -4.925 50.448 1.00 87.75 111 VAL A O 1
ATOM 905 N N . CYS A 1 112 ? -40.898 -6.071 48.639 1.00 87.31 112 CYS A N 1
ATOM 906 C CA . CYS A 1 112 ? -42.135 -6.839 48.509 1.00 87.31 112 CYS A CA 1
ATOM 907 C C . CYS A 1 112 ? -42.357 -7.778 49.700 1.00 87.31 112 CYS A C 1
ATOM 909 O O . CYS A 1 112 ? -43.474 -7.824 50.210 1.00 87.31 112 CYS A O 1
ATOM 911 N N . LEU A 1 113 ? -41.315 -8.476 50.167 1.00 86.94 113 LEU A N 1
ATOM 912 C CA . LEU A 1 113 ? -41.381 -9.324 51.362 1.00 86.94 113 LEU A CA 1
ATOM 913 C C . LEU A 1 113 ? -41.701 -8.499 52.610 1.00 86.94 113 LEU A C 1
ATOM 915 O O . LEU A 1 113 ? -42.680 -8.790 53.285 1.00 86.94 113 LEU A O 1
ATOM 919 N N . LEU A 1 114 ? -40.956 -7.415 52.851 1.00 83.12 114 LEU A N 1
ATOM 920 C CA . LEU A 1 114 ? -41.199 -6.502 53.973 1.00 83.12 114 LEU A CA 1
ATOM 921 C C . LEU A 1 114 ? -42.617 -5.932 53.939 1.00 83.12 114 LEU A C 1
ATOM 923 O O . LEU A 1 114 ? -43.288 -5.870 54.965 1.00 83.12 114 LEU A O 1
ATOM 927 N N . ARG A 1 115 ? -43.091 -5.524 52.756 1.00 83.81 115 ARG A N 1
ATOM 928 C CA . ARG A 1 115 ? -44.457 -5.030 52.582 1.00 83.81 115 ARG A CA 1
ATOM 929 C C . ARG A 1 115 ? -45.469 -6.119 52.915 1.00 83.81 115 ARG A C 1
ATOM 931 O O . ARG A 1 115 ? -46.424 -5.823 53.619 1.00 83.81 115 ARG A O 1
ATOM 938 N N . ASN A 1 116 ? -45.271 -7.347 52.443 1.00 81.69 116 ASN A N 1
ATOM 939 C CA . ASN A 1 116 ? -46.173 -8.459 52.728 1.00 81.69 116 ASN A CA 1
ATOM 940 C C . ASN A 1 116 ? -46.211 -8.783 54.231 1.00 81.69 116 ASN A C 1
ATOM 942 O O . ASN A 1 116 ? -47.297 -8.859 54.798 1.00 81.69 116 ASN A O 1
ATOM 946 N N . ASP A 1 117 ? -45.053 -8.848 54.892 1.00 79.25 117 ASP A N 1
ATOM 947 C CA . ASP A 1 117 ? -44.945 -9.081 56.339 1.00 79.25 117 ASP A CA 1
ATOM 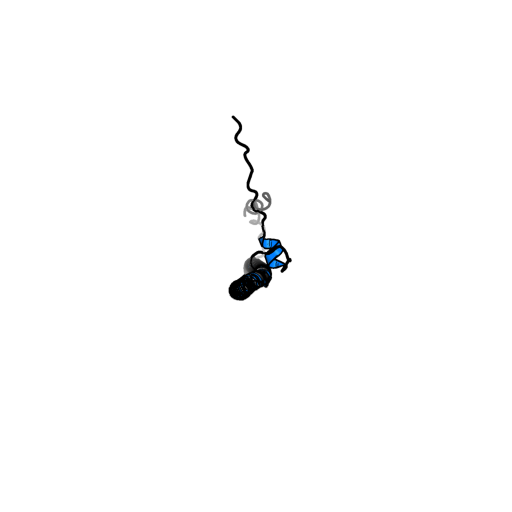948 C C . ASP A 1 117 ? -45.643 -7.975 57.148 1.00 79.25 117 ASP A C 1
ATOM 950 O O . ASP A 1 117 ? -46.435 -8.268 58.044 1.00 79.25 117 ASP A O 1
ATOM 954 N N . LEU A 1 118 ? -45.451 -6.704 56.770 1.00 72.00 118 LEU A N 1
ATOM 955 C CA . LEU A 1 118 ? -46.158 -5.554 57.357 1.00 72.00 118 LEU A CA 1
ATOM 956 C C . LEU A 1 118 ? -47.676 -5.590 57.119 1.00 72.00 118 LEU A C 1
ATOM 958 O O . LEU A 1 118 ? -48.433 -5.033 57.910 1.00 72.00 118 LEU A O 1
ATOM 962 N N . THR A 1 119 ? -48.130 -6.214 56.028 1.00 73.62 119 THR A N 1
ATOM 963 C CA . THR A 1 119 ? -49.566 -6.351 55.729 1.00 73.62 119 THR A CA 1
ATOM 964 C C . THR A 1 119 ? -50.207 -7.476 56.555 1.00 73.62 119 THR A C 1
ATOM 966 O O . THR A 1 119 ? -51.413 -7.443 56.788 1.00 73.62 119 THR A O 1
ATOM 969 N N . ILE A 1 120 ? -49.416 -8.459 57.004 1.00 68.38 120 ILE A N 1
ATOM 970 C CA . ILE A 1 120 ? -49.871 -9.638 57.758 1.00 68.38 120 ILE A CA 1
ATOM 971 C C . ILE A 1 120 ? -49.797 -9.404 59.282 1.00 68.38 120 ILE A C 1
ATOM 973 O O . ILE A 1 120 ? -50.724 -9.794 59.990 1.00 68.38 120 ILE A O 1
ATOM 977 N N . GLU A 1 121 ? -48.756 -8.737 59.801 1.00 58.00 121 GLU A N 1
ATOM 978 C CA . GLU A 1 121 ? -48.609 -8.393 61.231 1.00 58.00 121 GLU A CA 1
ATOM 979 C C . GLU A 1 121 ? -48.243 -6.902 61.436 1.00 58.00 121 GLU A C 1
ATOM 981 O O . GLU A 1 121 ? -47.062 -6.556 61.515 1.00 58.00 121 GLU A O 1
ATOM 986 N N . PRO A 1 122 ? -49.227 -5.991 61.591 1.00 58.09 122 PRO A N 1
ATOM 987 C CA . PRO A 1 122 ? -48.955 -4.555 61.736 1.00 58.09 122 PRO A CA 1
ATOM 988 C C . PRO A 1 122 ? -48.343 -4.139 63.093 1.00 58.09 122 PRO A C 1
ATOM 990 O O . PRO A 1 122 ? -47.828 -3.030 63.204 1.00 58.09 122 PRO A O 1
ATOM 993 N N . ASP A 1 123 ? -48.357 -5.008 64.113 1.00 55.34 123 ASP A N 1
ATOM 994 C CA . ASP A 1 123 ? -48.053 -4.651 65.516 1.00 55.34 123 ASP A CA 1
ATOM 995 C C . ASP A 1 123 ? -46.676 -5.126 66.044 1.00 55.34 123 ASP A C 1
ATOM 997 O O . ASP A 1 123 ? -46.374 -4.980 67.230 1.00 55.34 123 ASP A O 1
ATOM 1001 N N . LYS A 1 124 ? -45.798 -5.689 65.198 1.00 53.44 124 LYS A N 1
ATOM 1002 C CA . LYS A 1 124 ? -44.476 -6.226 65.614 1.00 53.44 124 LYS A CA 1
ATOM 1003 C C . LYS A 1 124 ? -43.264 -5.538 64.979 1.00 53.44 124 LYS A C 1
ATOM 1005 O O . LYS A 1 124 ? -42.205 -6.146 64.828 1.00 53.44 124 LYS A O 1
ATOM 1010 N N . VAL A 1 125 ? -43.359 -4.255 64.646 1.00 52.88 125 VAL A N 1
ATOM 1011 C CA . VAL A 1 125 ? -42.210 -3.520 64.092 1.00 52.88 125 VAL A CA 1
ATOM 1012 C C . VAL A 1 125 ? -41.264 -3.081 65.218 1.00 52.88 125 VAL A C 1
ATOM 1014 O O . VAL A 1 125 ? -41.332 -1.958 65.712 1.00 52.88 125 VAL A O 1
ATOM 1017 N N . LYS A 1 126 ? -40.351 -3.967 65.633 1.00 55.62 126 LYS A N 1
ATOM 1018 C CA . LYS A 1 126 ? -39.092 -3.543 66.271 1.00 55.62 126 LYS A CA 1
ATOM 1019 C C . LYS A 1 126 ? -38.087 -3.184 65.168 1.00 55.62 126 LYS A C 1
ATOM 1021 O O . LYS A 1 126 ? -38.010 -3.910 64.178 1.00 55.62 126 LYS A O 1
ATOM 1026 N N . PRO A 1 127 ? -37.323 -2.087 65.302 1.00 52.19 127 PRO A N 1
ATOM 1027 C CA . PRO A 1 127 ? -36.405 -1.657 64.258 1.00 52.19 127 PRO A CA 1
ATOM 1028 C C . PRO A 1 127 ? -35.281 -2.687 64.092 1.00 52.19 127 PRO A C 1
ATOM 1030 O O . PRO A 1 127 ? -34.481 -2.903 65.001 1.00 52.19 127 PRO A O 1
ATOM 1033 N N . TYR A 1 128 ? -35.202 -3.312 62.916 1.00 49.88 128 TYR A N 1
ATOM 1034 C CA . TYR A 1 128 ? -34.044 -4.097 62.493 1.00 49.88 128 TYR A CA 1
ATOM 1035 C C . TYR A 1 128 ? -32.894 -3.151 62.124 1.00 49.88 128 TYR A C 1
ATOM 1037 O O . TYR A 1 128 ? -32.582 -2.943 60.956 1.00 49.88 128 TYR A O 1
ATOM 1045 N N . THR A 1 129 ? -32.251 -2.564 63.127 1.00 54.59 129 THR A N 1
ATOM 1046 C CA . THR A 1 129 ? -30.962 -1.879 62.971 1.00 54.59 129 THR A CA 1
ATOM 1047 C C . THR A 1 129 ? -29.968 -2.499 63.937 1.00 54.59 129 THR A C 1
ATOM 1049 O O . THR A 1 129 ? -29.637 -1.919 64.968 1.00 54.59 129 THR A O 1
ATOM 1052 N N . THR A 1 130 ? -29.535 -3.730 63.663 1.00 46.66 130 THR A N 1
ATOM 1053 C CA . THR A 1 130 ? -28.427 -4.334 64.424 1.00 46.66 130 THR A CA 1
ATOM 1054 C C . THR A 1 130 ? -27.679 -5.413 63.646 1.00 46.66 130 THR A C 1
ATOM 1056 O O . THR A 1 130 ? -27.343 -6.425 64.229 1.00 46.66 130 THR A O 1
ATOM 1059 N N . ASN A 1 131 ? -27.441 -5.247 62.336 1.00 41.97 131 ASN A N 1
ATOM 1060 C CA . ASN A 1 131 ? -26.516 -6.121 61.579 1.00 41.97 131 ASN A CA 1
ATOM 1061 C C . ASN A 1 131 ? -25.868 -5.443 60.348 1.00 41.97 131 ASN A C 1
ATOM 1063 O O . ASN A 1 131 ? -25.294 -6.118 59.501 1.00 41.97 131 ASN A O 1
ATOM 1067 N N . ALA A 1 132 ? -25.915 -4.110 60.239 1.00 43.31 132 ALA A N 1
ATOM 1068 C CA . ALA A 1 132 ? -25.249 -3.372 59.156 1.00 43.31 132 ALA A CA 1
ATOM 1069 C C . ALA A 1 132 ? -23.778 -3.017 59.467 1.00 43.31 132 ALA A C 1
ATOM 1071 O O . ALA A 1 132 ? -23.210 -2.160 58.802 1.00 43.31 132 ALA A O 1
ATOM 1072 N N . GLU A 1 133 ? -23.164 -3.656 60.469 1.00 44.03 133 GLU A N 1
ATOM 1073 C CA . GLU A 1 133 ? -21.790 -3.356 60.910 1.00 44.03 133 GLU A CA 1
ATOM 1074 C C . GLU A 1 133 ? -20.811 -4.532 60.732 1.00 44.03 133 GLU A C 1
ATOM 1076 O O . GLU A 1 133 ? -19.683 -4.465 61.194 1.00 44.03 133 GLU A O 1
ATOM 1081 N N . ASN A 1 134 ? -21.198 -5.611 60.039 1.00 40.31 134 ASN A N 1
ATOM 1082 C CA . ASN A 1 134 ? -20.305 -6.756 59.792 1.00 40.31 134 ASN A CA 1
ATOM 1083 C C . ASN A 1 134 ? -20.469 -7.369 58.391 1.00 40.31 134 ASN A C 1
ATOM 1085 O O . ASN A 1 134 ? -20.504 -8.586 58.226 1.00 40.31 134 ASN A O 1
ATOM 1089 N N . VAL A 1 135 ? -20.547 -6.528 57.357 1.00 43.06 135 VAL A N 1
ATOM 1090 C CA . VAL A 1 135 ? -20.112 -6.950 56.019 1.00 43.06 135 VAL A CA 1
ATOM 1091 C C . VAL A 1 135 ? -19.005 -6.006 55.591 1.00 43.06 135 VAL A C 1
ATOM 1093 O O . VAL A 1 135 ? -19.226 -4.847 55.245 1.00 43.06 135 VAL A O 1
ATOM 1096 N N . ASP A 1 136 ? -17.808 -6.553 55.729 1.00 42.69 136 ASP A N 1
ATOM 1097 C CA . ASP A 1 136 ? -16.511 -6.015 55.386 1.00 42.69 136 ASP A CA 1
ATOM 1098 C C . ASP A 1 136 ? -16.548 -5.080 54.164 1.00 42.69 136 ASP A C 1
ATOM 1100 O O . ASP A 1 136 ? -16.691 -5.493 53.013 1.00 42.69 136 ASP A O 1
ATOM 1104 N N . SER A 1 137 ? -16.438 -3.780 54.440 1.00 44.38 137 SER A N 1
ATOM 1105 C CA . SER A 1 137 ? -16.271 -2.731 53.431 1.00 44.38 137 SER A CA 1
ATOM 1106 C C . SER A 1 137 ? -14.795 -2.552 53.029 1.00 44.38 137 SER A C 1
ATOM 1108 O O . SER A 1 137 ? -14.468 -1.603 52.316 1.00 44.38 137 SER A O 1
ATOM 1110 N N . SER A 1 138 ? -13.896 -3.459 53.442 1.00 39.31 138 SER A N 1
ATOM 1111 C CA . SER A 1 138 ? -12.465 -3.415 53.116 1.00 39.31 138 SER A CA 1
ATOM 1112 C C . SER A 1 138 ? -12.111 -3.952 51.722 1.00 39.31 138 SER A C 1
ATOM 1114 O O . SER A 1 138 ? -10.983 -3.733 51.276 1.00 39.31 138 SER A O 1
ATOM 1116 N N . GLU A 1 139 ? -13.006 -4.643 51.008 1.00 42.41 139 GLU A N 1
ATOM 1117 C CA . GLU A 1 139 ? -12.618 -5.345 49.767 1.00 42.41 139 GLU A CA 1
ATOM 1118 C C . GLU A 1 139 ? -12.981 -4.621 48.455 1.00 42.41 139 GLU A C 1
ATOM 1120 O O . GLU A 1 139 ? -12.736 -5.145 47.371 1.00 42.41 139 GLU A O 1
ATOM 1125 N N . TYR A 1 140 ? -13.512 -3.392 48.512 1.00 40.91 140 TYR A N 1
ATOM 1126 C CA . TYR A 1 140 ? -13.932 -2.651 47.307 1.00 40.91 140 TYR A CA 1
ATOM 1127 C C . TYR A 1 140 ? -13.050 -1.455 46.894 1.00 40.91 140 TYR A C 1
ATOM 1129 O O . TYR A 1 140 ? -13.331 -0.846 45.864 1.00 40.91 140 TYR A O 1
ATOM 1137 N N . TYR A 1 141 ? -11.951 -1.156 47.603 1.00 43.31 141 TYR A N 1
ATOM 1138 C CA . TYR A 1 141 ? -11.067 -0.006 47.309 1.00 43.31 141 TYR A CA 1
ATOM 1139 C C . TYR A 1 141 ? -9.620 -0.360 46.906 1.00 43.31 141 TYR A C 1
ATOM 1141 O O . TYR A 1 141 ? -8.713 0.434 47.121 1.00 43.31 141 TYR A O 1
ATOM 1149 N N . LYS A 1 142 ? -9.362 -1.525 46.296 1.00 40.59 142 LYS A N 1
ATOM 1150 C CA . LYS A 1 142 ? -7.999 -1.890 45.832 1.00 40.59 142 LYS A CA 1
ATOM 1151 C C . LYS A 1 142 ? -7.768 -1.894 44.317 1.00 40.59 142 LYS A C 1
ATOM 1153 O O . LYS A 1 142 ? -6.724 -2.366 43.882 1.00 40.59 142 LYS A O 1
ATOM 1158 N N . ILE A 1 143 ? -8.692 -1.380 43.502 1.00 49.41 143 ILE A N 1
ATOM 1159 C CA . ILE A 1 143 ? -8.539 -1.429 42.030 1.00 49.41 143 ILE A CA 1
ATOM 1160 C C . ILE A 1 143 ? -8.179 -0.068 41.399 1.00 49.41 143 ILE A C 1
ATOM 1162 O O . ILE A 1 143 ? -7.694 -0.051 40.275 1.00 49.41 143 ILE A O 1
ATOM 1166 N N . ASP A 1 144 ? -8.264 1.048 42.131 1.00 46.16 144 ASP A N 1
ATOM 1167 C CA . ASP A 1 144 ? -8.009 2.392 41.573 1.00 46.16 144 ASP A CA 1
ATOM 1168 C C . ASP A 1 144 ? -6.669 3.027 42.013 1.00 46.16 144 ASP A C 1
ATOM 1170 O O . ASP A 1 144 ? -6.552 4.246 42.056 1.00 46.16 144 ASP A O 1
ATOM 1174 N N . GLU A 1 145 ? -5.637 2.231 42.326 1.00 43.00 145 GLU A N 1
ATOM 1175 C CA . GLU A 1 145 ? -4.307 2.764 42.703 1.00 43.00 145 GLU A CA 1
ATOM 1176 C C . GLU A 1 145 ? -3.138 2.162 41.899 1.00 43.00 145 GLU A C 1
ATOM 1178 O O . GLU A 1 145 ? -2.010 2.094 42.369 1.00 43.00 145 GLU A O 1
ATOM 1183 N N . ASN A 1 146 ? -3.402 1.719 40.665 1.00 41.81 146 ASN A N 1
ATOM 1184 C CA . ASN A 1 146 ? -2.368 1.452 39.658 1.00 41.81 146 ASN A CA 1
ATOM 1185 C C . ASN A 1 146 ? -2.915 1.752 38.252 1.00 41.81 146 ASN A C 1
ATOM 1187 O O . ASN A 1 146 ? -3.143 0.844 37.447 1.00 41.81 146 ASN A O 1
ATOM 1191 N N . MET A 1 147 ? -3.145 3.035 37.964 1.00 36.97 147 MET A N 1
ATOM 1192 C CA . MET A 1 147 ? -3.198 3.566 36.600 1.00 36.97 147 MET A CA 1
ATOM 1193 C C . MET A 1 147 ? -2.695 5.005 36.566 1.00 36.97 147 MET A C 1
ATOM 1195 O O . MET A 1 147 ? -3.059 5.770 37.484 1.00 36.97 147 MET A O 1
#

Radius of gyration: 47.18 Å; chains: 1; bounding box: 113×22×117 Å

pLDDT: mean 71.67, std 17.18, range [36.97, 93.19]

Sequence (147 aa):
MNRMEDSVLSPSYFWSCLTLGEECPFISSADPKLYYFALVLTALYAVLLLTILTEVMFYLPLDNFQNQIDYYINCVKKKISRVQANQRRLVTVQERAGKQLQRSMHCCNLVCLLRNDLTIEPDKVKPYTTNAENVDSSEYYKIDENM

Organism: NCBI:txid189913

Foldseek 3Di:
DDDDPPVCPPPPCVVVLLVVHPPHPQNPPPDVVSVVVSVVVNVVVVVVVVVVVVVVVVVVVVVVVVVVVVVVVVVVVVVVVVVVVVVVVVVVVVVVVVVVVVVVVVVVVVVVVVVVVCVVDVDPDDPPPDDPPPDDPPPPPDPPPPD

Secondary structure (DSSP, 8-state):
------------THHHHHTT-TT-TTS-TT-HHHHHHHHHHHHHHHHHHHHHHHHHHHHHHHHHHHHHHHHHHHHHHHHHHHHHHHHHHHHHHHHHHHHHHHHHHHHHHHHHHHHHHHHH-TT------SSTT-S-TTSSSSSSS--